Protein AF-A0A2G1LSQ2-F1 (afdb_monomer)

Foldseek 3Di:
DDDPPPPPPPQAALLQVLLVLCPDPDLSVVLNVVLVPDPPRPNNHHLVSNVVVCVVVVHDVSSVVSSVVSNVVSVVD

Radius of gyration: 14.5 Å; Cα contacts (8 Å, |Δi|>4): 73; chains: 1; bounding box: 24×55×24 Å

Secondary structure (DSSP, 8-state):
----------PPPHHHHHHHGGG-SSHHHHHHHHHHH-TT--TT--HHHHHHHHHHTT--HHHHHHHHHHHHHHHT-

Structure (mmCIF, N/CA/C/O backbone):
data_AF-A0A2G1LSQ2-F1
#
_entry.id   AF-A0A2G1LSQ2-F1
#
loop_
_atom_site.group_PDB
_atom_site.id
_atom_site.type_symbol
_atom_site.label_atom_id
_atom_site.label_alt_id
_atom_site.label_comp_id
_atom_site.label_asym_id
_atom_site.label_entity_id
_atom_site.label_seq_id
_atom_site.pdbx_PDB_ins_code
_atom_site.Cartn_x
_atom_site.Cartn_y
_atom_site.Cartn_z
_atom_site.occupancy
_atom_site.B_iso_or_equiv
_atom_site.auth_seq_id
_atom_site.auth_comp_id
_atom_site.auth_asym_id
_atom_site.auth_atom_id
_atom_site.pdbx_PDB_model_num
ATOM 1 N N . MET A 1 1 ? 7.249 -42.799 -13.069 1.00 52.81 1 MET A N 1
ATOM 2 C CA . MET A 1 1 ? 7.898 -41.642 -12.414 1.00 52.81 1 MET A CA 1
ATOM 3 C C . MET A 1 1 ? 6.801 -40.663 -12.038 1.00 52.81 1 MET A C 1
ATOM 5 O O . MET A 1 1 ? 5.995 -40.340 -12.898 1.00 52.81 1 MET A O 1
ATOM 9 N N . LYS A 1 2 ? 6.679 -40.284 -10.762 1.00 57.22 2 LYS A N 1
ATOM 10 C CA . LYS A 1 2 ? 5.695 -39.280 -10.335 1.00 57.22 2 LYS A CA 1
ATOM 11 C C . LYS A 1 2 ? 6.227 -37.922 -10.791 1.00 57.2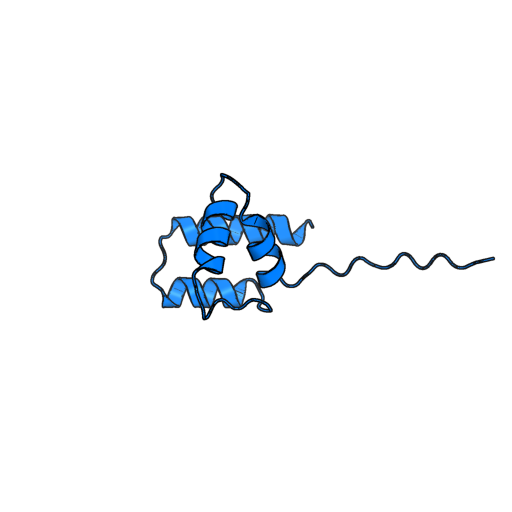2 2 LYS A C 1
ATOM 13 O O . LYS A 1 2 ? 7.315 -37.542 -10.369 1.00 57.22 2 LYS A O 1
ATOM 18 N N . HIS A 1 3 ? 5.521 -37.249 -11.694 1.00 58.88 3 HIS A N 1
ATOM 19 C CA . HIS A 1 3 ? 5.852 -35.882 -12.077 1.00 58.88 3 HIS A CA 1
ATOM 20 C C . HIS A 1 3 ? 5.629 -34.986 -10.855 1.00 58.88 3 HIS A C 1
ATOM 22 O O . HIS A 1 3 ? 4.503 -34.848 -10.386 1.00 58.88 3 HIS A O 1
ATOM 28 N N . PHE A 1 4 ? 6.707 -34.429 -10.310 1.00 63.53 4 PHE A N 1
ATOM 29 C CA . PHE A 1 4 ? 6.620 -33.311 -9.382 1.00 63.53 4 PHE A CA 1
ATOM 30 C C . PHE A 1 4 ? 6.322 -32.077 -10.230 1.00 63.53 4 PHE A C 1
A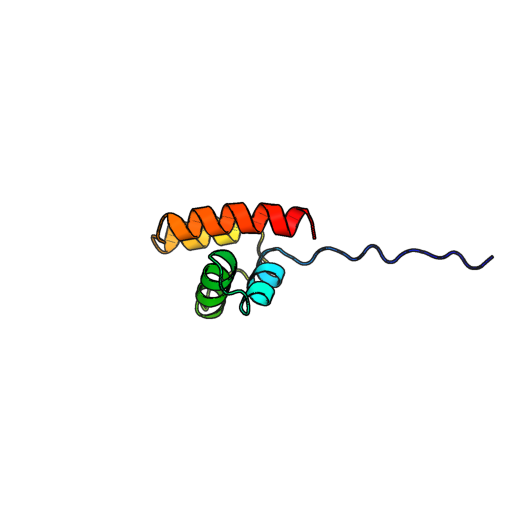TOM 32 O O . PHE A 1 4 ? 7.198 -31.583 -10.937 1.00 63.53 4 PHE A O 1
ATOM 39 N N . VAL A 1 5 ? 5.063 -31.648 -10.233 1.00 61.59 5 VAL A N 1
ATOM 40 C CA . VAL A 1 5 ? 4.704 -30.307 -10.688 1.00 61.59 5 VAL A CA 1
ATOM 41 C C . VAL A 1 5 ? 4.976 -29.414 -9.482 1.00 61.59 5 VAL A C 1
ATOM 43 O O . VAL A 1 5 ? 4.255 -29.552 -8.493 1.00 61.59 5 VAL A O 1
ATOM 46 N N . PRO A 1 6 ? 6.027 -28.575 -9.478 1.00 52.84 6 PRO A N 1
ATOM 47 C CA . PRO A 1 6 ? 6.120 -27.548 -8.456 1.00 52.84 6 PRO A CA 1
ATOM 48 C C . PRO A 1 6 ? 4.864 -26.691 -8.611 1.00 52.84 6 PRO A C 1
ATOM 50 O O . PRO A 1 6 ? 4.631 -26.140 -9.689 1.00 52.84 6 PRO A O 1
ATOM 53 N N . GLU A 1 7 ? 4.019 -26.631 -7.581 1.00 55.75 7 GLU A N 1
ATOM 54 C CA . GLU A 1 7 ? 2.998 -25.592 -7.537 1.00 55.75 7 GLU A CA 1
ATOM 55 C C . GLU A 1 7 ? 3.757 -24.271 -7.615 1.00 55.75 7 GLU A C 1
ATOM 57 O O . GLU A 1 7 ? 4.517 -23.921 -6.713 1.00 55.75 7 GLU A O 1
ATOM 62 N N . ALA A 1 8 ? 3.643 -23.587 -8.752 1.00 55.19 8 ALA A N 1
ATOM 63 C CA . ALA A 1 8 ? 4.107 -22.224 -8.864 1.00 55.19 8 ALA A CA 1
ATOM 64 C C . ALA A 1 8 ? 3.283 -21.439 -7.847 1.00 55.19 8 ALA A C 1
ATOM 66 O O . ALA A 1 8 ? 2.096 -21.208 -8.074 1.00 55.19 8 ALA A O 1
ATOM 67 N N . SER A 1 9 ? 3.882 -21.115 -6.703 1.00 58.12 9 SER A N 1
ATOM 68 C CA . SER A 1 9 ? 3.291 -20.244 -5.697 1.00 58.12 9 SER A CA 1
ATOM 69 C C . SER A 1 9 ? 2.871 -18.959 -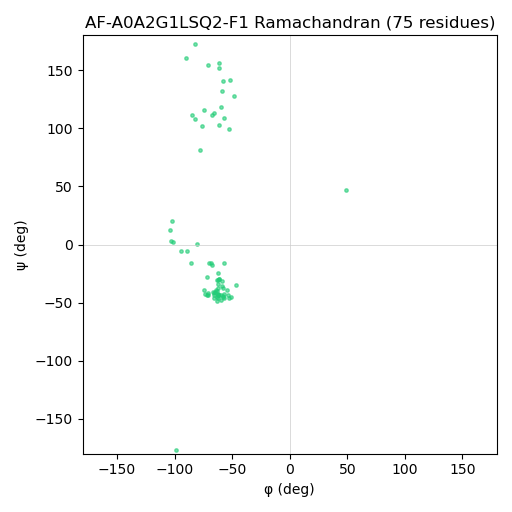6.404 1.00 58.12 9 SER A C 1
ATOM 71 O O . SER A 1 9 ? 3.707 -18.122 -6.737 1.00 58.12 9 SER A O 1
ATOM 73 N N . SER A 1 10 ? 1.588 -18.832 -6.738 1.00 76.38 10 SER A N 1
ATOM 74 C CA . SER A 1 10 ? 1.087 -17.658 -7.439 1.00 76.38 10 SER A CA 1
ATOM 75 C C . SER A 1 10 ? 1.192 -16.489 -6.473 1.00 76.38 10 SER A C 1
ATOM 77 O O . SER A 1 10 ? 0.484 -16.467 -5.461 1.00 76.38 10 SER A O 1
ATOM 79 N N . ARG A 1 11 ? 2.094 -15.547 -6.760 1.00 86.06 11 ARG A N 1
ATOM 80 C CA . ARG A 1 11 ? 2.252 -14.325 -5.976 1.00 86.06 11 ARG A CA 1
ATOM 81 C C . ARG A 1 11 ? 0.873 -13.684 -5.749 1.00 86.06 11 ARG A C 1
ATOM 83 O O . ARG A 1 11 ? 0.133 -13.505 -6.719 1.00 86.06 11 ARG A O 1
ATOM 90 N N . PRO A 1 12 ? 0.496 -13.367 -4.498 1.00 91.38 12 PRO A N 1
ATOM 91 C CA . PRO A 1 12 ? -0.795 -12.752 -4.211 1.00 91.38 12 PRO A CA 1
ATOM 92 C C . PRO A 1 12 ? -0.931 -11.388 -4.895 1.00 91.38 12 PRO A C 1
ATOM 94 O O . PRO A 1 12 ? 0.066 -10.712 -5.140 1.00 91.38 12 PRO A O 1
ATOM 97 N N . GLU A 1 13 ? -2.171 -10.952 -5.133 1.00 96.06 13 GLU A N 1
ATOM 98 C CA . GLU A 1 13 ? -2.455 -9.574 -5.555 1.00 96.06 13 GLU A CA 1
ATOM 99 C C . GLU A 1 13 ? -1.794 -8.568 -4.608 1.00 96.06 13 GLU A C 1
ATOM 101 O O . GLU A 1 13 ? -1.803 -8.768 -3.3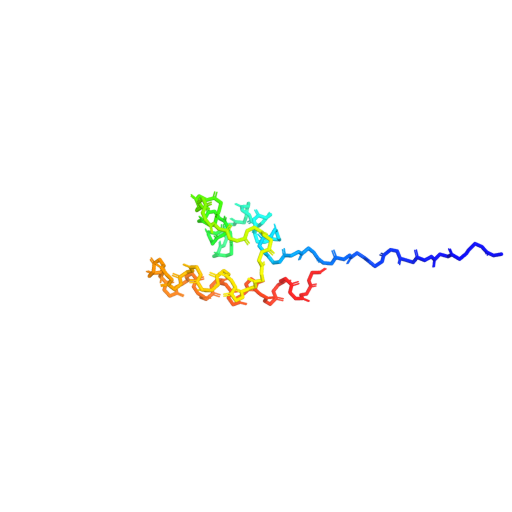86 1.00 96.06 13 GLU A O 1
ATOM 106 N N . PHE A 1 14 ? -1.266 -7.472 -5.162 1.00 98.12 14 PHE A N 1
ATOM 107 C CA . PHE A 1 14 ? -0.506 -6.481 -4.398 1.00 98.12 14 PHE A CA 1
ATOM 108 C C . PHE A 1 14 ? -1.280 -5.978 -3.173 1.00 98.12 14 PHE A C 1
ATOM 110 O O . PHE A 1 14 ? -0.746 -5.975 -2.068 1.00 98.12 14 PHE A O 1
ATOM 117 N N . GLY A 1 15 ? -2.567 -5.645 -3.327 1.00 98.12 15 GLY A N 1
ATOM 118 C CA . GLY A 1 15 ? -3.396 -5.189 -2.209 1.00 98.12 15 GLY A CA 1
ATOM 119 C C . GLY A 1 15 ? -3.488 -6.197 -1.053 1.00 98.12 15 GLY A C 1
ATOM 120 O O . GLY A 1 15 ? -3.446 -5.809 0.116 1.00 98.12 15 GLY A O 1
ATOM 121 N N . ARG A 1 16 ? -3.550 -7.503 -1.345 1.00 98.12 16 ARG A N 1
ATOM 122 C CA . ARG A 1 16 ? -3.585 -8.552 -0.312 1.00 98.12 16 ARG A CA 1
ATOM 123 C C . ARG A 1 16 ? -2.233 -8.698 0.363 1.00 98.12 16 ARG A C 1
ATOM 125 O O . ARG A 1 16 ? -2.175 -8.823 1.585 1.00 98.12 16 ARG A O 1
ATOM 132 N N . TRP A 1 17 ? -1.169 -8.676 -0.434 1.00 98.06 17 TRP A N 1
ATOM 133 C CA . TRP A 1 17 ? 0.197 -8.748 0.064 1.00 98.06 17 TRP A CA 1
ATOM 134 C C . TRP A 1 17 ? 0.542 -7.554 0.959 1.00 98.06 17 TRP A C 1
ATOM 136 O O . TRP A 1 17 ? 1.100 -7.738 2.039 1.00 98.06 17 TRP A O 1
ATOM 146 N N . LEU A 1 18 ? 0.150 -6.341 0.566 1.00 98.62 18 LEU A N 1
ATOM 147 C CA . LEU A 1 18 ? 0.402 -5.130 1.341 1.00 98.62 18 LEU A CA 1
ATOM 148 C C . LEU A 1 18 ? -0.288 -5.208 2.706 1.00 98.62 18 LEU A C 1
ATOM 150 O O . LEU A 1 18 ? 0.332 -4.944 3.731 1.00 98.62 18 LEU A O 1
ATOM 154 N N . LEU A 1 19 ? -1.541 -5.670 2.759 1.00 98.44 19 LEU A N 1
ATOM 155 C CA . LEU A 1 19 ? -2.249 -5.842 4.031 1.00 98.44 19 LEU A CA 1
ATOM 156 C C . LEU A 1 19 ? -1.570 -6.850 4.967 1.00 98.44 19 LEU A C 1
ATOM 158 O O . LEU A 1 19 ? -1.653 -6.679 6.185 1.00 98.44 19 LEU A O 1
ATOM 162 N N . SER A 1 20 ? -0.872 -7.871 4.455 1.00 97.88 20 SER A N 1
ATOM 163 C CA . SER A 1 20 ? -0.121 -8.784 5.329 1.00 97.88 20 SER A CA 1
ATOM 164 C C . SER A 1 20 ? 1.117 -8.143 5.967 1.00 97.88 20 SER A C 1
ATOM 166 O O . SER A 1 20 ? 1.595 -8.654 6.979 1.00 97.88 20 SER A O 1
ATOM 168 N N . GLN A 1 21 ? 1.584 -6.996 5.462 1.00 98.31 21 GLN A N 1
ATOM 169 C CA . GLN A 1 21 ? 2.747 -6.273 5.991 1.00 98.31 21 GLN A CA 1
ATOM 170 C C . GLN A 1 21 ? 2.441 -5.418 7.234 1.00 98.31 21 GLN A C 1
ATOM 172 O O . GLN A 1 21 ? 3.342 -4.805 7.797 1.00 98.31 21 GLN A O 1
ATOM 177 N N . MET A 1 22 ? 1.196 -5.404 7.733 1.00 97.12 22 MET A N 1
ATOM 178 C CA . MET A 1 22 ? 0.748 -4.532 8.839 1.00 97.12 22 MET A CA 1
ATOM 179 C C . MET A 1 22 ? 1.536 -4.659 10.156 1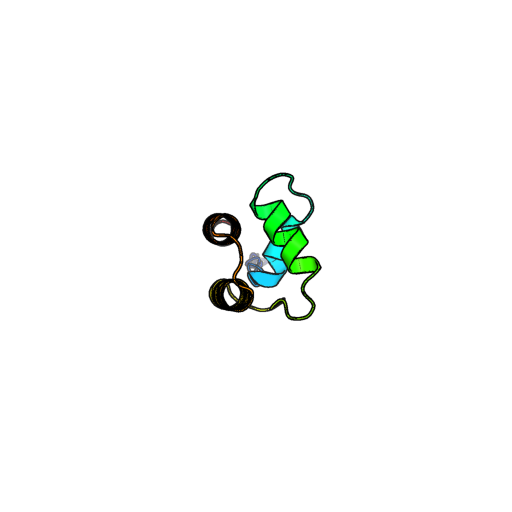.00 97.12 22 MET A C 1
ATOM 181 O O . MET A 1 22 ? 1.378 -3.828 11.048 1.00 97.12 22 MET A O 1
ATOM 185 N N . LYS A 1 23 ? 2.316 -5.732 10.324 1.00 97.75 23 LYS A N 1
ATOM 186 C CA . LYS A 1 23 ? 3.135 -5.976 11.519 1.00 97.75 23 LYS A CA 1
ATOM 187 C C . LYS A 1 23 ? 4.539 -5.376 11.428 1.00 97.75 23 LYS A C 1
ATOM 189 O O . LYS A 1 23 ? 5.265 -5.459 12.411 1.00 97.75 23 LYS A O 1
ATOM 194 N N . ARG A 1 24 ? 4.927 -4.806 10.284 1.00 97.69 24 ARG A N 1
ATOM 195 C CA . ARG A 1 24 ? 6.212 -4.119 10.144 1.00 97.69 24 ARG A CA 1
ATOM 196 C C . ARG A 1 24 ? 6.205 -2.800 10.925 1.00 97.69 24 ARG A C 1
ATOM 198 O O . ARG A 1 24 ? 5.152 -2.198 11.171 1.00 97.69 24 ARG A O 1
ATOM 205 N N . GLU A 1 25 ? 7.399 -2.379 11.317 1.00 97.94 25 GLU A N 1
ATOM 206 C CA . GLU A 1 25 ? 7.655 -1.128 12.046 1.00 97.94 25 GLU A CA 1
ATOM 207 C C . GLU A 1 25 ? 8.232 -0.028 11.137 1.00 97.94 25 GLU A C 1
ATOM 209 O O . GLU A 1 25 ? 8.538 1.062 11.605 1.00 97.94 25 GLU A O 1
ATOM 214 N N . ASP A 1 26 ? 8.372 -0.309 9.839 1.00 98.38 26 ASP A N 1
ATOM 215 C CA . ASP A 1 26 ? 8.861 0.623 8.825 1.00 98.38 26 ASP A CA 1
ATOM 216 C C . ASP A 1 26 ? 7.720 1.282 8.028 1.00 98.38 26 ASP A C 1
ATOM 218 O O . ASP A 1 26 ? 6.532 1.060 8.284 1.00 98.38 26 ASP A O 1
ATOM 222 N N . ALA A 1 27 ? 8.090 2.097 7.037 1.00 98.25 27 ALA A N 1
ATOM 223 C CA . ALA A 1 27 ? 7.152 2.851 6.211 1.00 98.25 27 ALA A CA 1
ATOM 224 C C . ALA A 1 27 ? 6.142 1.954 5.466 1.00 98.25 27 ALA A C 1
ATOM 226 O O . ALA A 1 27 ? 4.967 2.309 5.367 1.00 98.25 27 ALA A O 1
ATOM 227 N N . ILE A 1 28 ? 6.547 0.757 5.019 1.00 98.62 28 ILE A N 1
ATOM 228 C CA . ILE A 1 28 ? 5.639 -0.226 4.401 1.00 98.62 28 ILE A CA 1
ATOM 229 C C . ILE A 1 28 ? 4.612 -0.722 5.429 1.00 98.62 28 ILE A C 1
ATOM 231 O O . ILE A 1 28 ? 3.426 -0.859 5.119 1.00 98.62 28 ILE A O 1
ATOM 235 N N . GLY A 1 29 ? 5.042 -0.959 6.672 1.00 98.62 29 GLY A N 1
ATOM 236 C CA . GLY A 1 29 ? 4.150 -1.28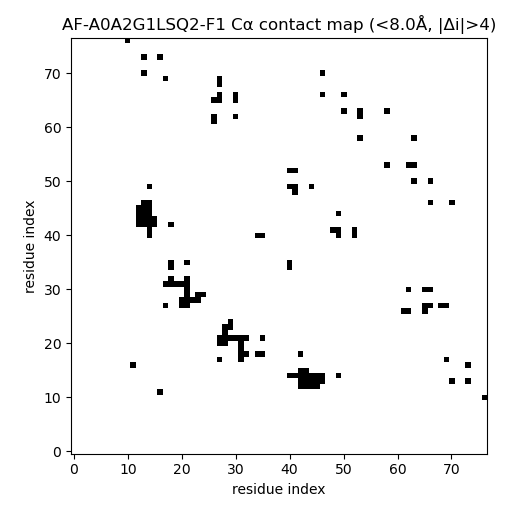4 7.784 1.00 98.62 29 GLY A CA 1
ATOM 237 C C . GLY A 1 29 ? 3.122 -0.194 8.072 1.00 98.62 29 GLY A C 1
ATOM 238 O O . GLY A 1 29 ? 1.940 -0.499 8.257 1.00 98.62 29 GLY A O 1
ATOM 239 N N . GLU A 1 30 ? 3.541 1.070 8.073 1.00 98.62 30 GLU A N 1
ATOM 240 C CA . GLU A 1 30 ? 2.639 2.211 8.260 1.00 98.62 30 GLU A CA 1
ATOM 241 C C . GLU A 1 30 ? 1.647 2.360 7.098 1.00 98.62 30 GLU A C 1
ATOM 243 O O . GLU A 1 30 ? 0.440 2.491 7.338 1.00 98.62 30 GLU A O 1
ATOM 248 N N . LEU A 1 31 ? 2.106 2.211 5.851 1.00 98.69 31 LEU A N 1
ATOM 249 C CA . LEU A 1 31 ? 1.240 2.175 4.671 1.00 98.69 31 LEU A CA 1
ATOM 250 C C . LEU A 1 31 ? 0.203 1.042 4.771 1.00 98.69 31 LEU A C 1
ATOM 252 O O . LEU A 1 31 ? -0.988 1.257 4.535 1.00 98.69 31 LEU A O 1
ATOM 256 N N . ALA A 1 32 ? 0.616 -0.157 5.188 1.00 98.69 32 ALA A N 1
ATOM 257 C CA . ALA A 1 32 ? -0.277 -1.299 5.376 1.00 98.69 32 ALA A CA 1
ATOM 258 C C . ALA A 1 32 ? -1.321 -1.068 6.486 1.00 98.69 32 ALA A C 1
ATOM 260 O O . ALA A 1 32 ? -2.489 -1.449 6.343 1.00 98.69 32 ALA A O 1
ATOM 261 N N . LYS A 1 33 ? -0.939 -0.416 7.593 1.00 98.75 33 LYS A N 1
ATOM 262 C CA . LYS A 1 33 ? -1.864 -0.034 8.676 1.00 98.75 33 LYS A CA 1
ATOM 263 C C . LYS A 1 33 ? -2.874 1.014 8.201 1.00 98.75 33 LYS A C 1
ATOM 265 O O . LYS A 1 33 ? -4.057 0.899 8.535 1.00 98.75 33 LYS A O 1
ATOM 270 N N . ALA A 1 34 ? -2.440 1.997 7.411 1.00 98.19 34 ALA A N 1
ATOM 271 C CA . ALA A 1 34 ? -3.325 2.985 6.796 1.00 98.19 34 ALA A CA 1
ATOM 272 C C . ALA A 1 34 ? -4.310 2.317 5.821 1.00 98.19 34 ALA A C 1
ATOM 274 O O . ALA A 1 34 ? -5.523 2.488 5.958 1.00 98.19 34 ALA A O 1
ATOM 275 N N . ALA A 1 35 ? -3.811 1.457 4.928 1.00 98.25 35 ALA A N 1
ATOM 276 C CA . ALA A 1 35 ? -4.614 0.652 4.006 1.00 98.25 35 ALA A CA 1
ATOM 277 C C . ALA A 1 35 ? -5.686 -0.175 4.732 1.00 98.25 35 ALA A C 1
ATOM 279 O O . ALA A 1 35 ? -6.847 -0.197 4.329 1.00 98.25 35 ALA A O 1
ATOM 280 N N . ARG A 1 36 ? -5.334 -0.812 5.856 1.00 98.25 36 ARG A N 1
ATOM 281 C CA . ARG A 1 36 ? -6.268 -1.624 6.652 1.00 98.25 36 ARG A CA 1
ATOM 282 C C . ARG A 1 36 ? -7.448 -0.824 7.216 1.00 98.25 36 ARG A C 1
ATOM 284 O O . ARG A 1 36 ? -8.510 -1.416 7.444 1.00 98.25 36 ARG A O 1
ATOM 291 N N . ARG A 1 37 ? -7.250 0.472 7.484 1.00 98.06 37 ARG A N 1
ATOM 292 C CA . ARG A 1 37 ? -8.262 1.401 8.019 1.00 98.06 37 ARG A CA 1
ATOM 293 C C . ARG A 1 37 ? -9.123 2.032 6.924 1.00 98.06 37 ARG A C 1
ATOM 295 O O . ARG A 1 37 ? -10.183 2.564 7.242 1.00 98.06 37 ARG A O 1
ATOM 302 N N . ASP A 1 38 ? -8.703 1.963 5.663 1.00 98.00 38 ASP A N 1
ATOM 303 C CA . ASP A 1 38 ? -9.452 2.501 4.534 1.00 98.00 38 ASP A CA 1
ATOM 304 C C . ASP A 1 38 ? -10.505 1.491 4.023 1.00 98.00 38 ASP A C 1
ATOM 306 O O . ASP A 1 38 ? -10.157 0.476 3.416 1.00 98.00 38 ASP A O 1
ATOM 310 N N . PRO A 1 39 ? -11.815 1.755 4.194 1.00 97.75 39 PRO A N 1
ATOM 311 C CA . PRO A 1 39 ? -12.869 0.834 3.766 1.00 97.75 39 PRO A CA 1
ATOM 312 C C . PRO A 1 39 ? -12.989 0.701 2.242 1.00 97.75 39 PRO A C 1
ATOM 314 O O . PRO A 1 39 ? -13.644 -0.224 1.765 1.00 97.75 39 PRO A O 1
ATOM 317 N N . LYS A 1 40 ? -12.397 1.622 1.472 1.00 98.31 40 LYS A N 1
ATOM 318 C CA . LYS A 1 40 ? -12.365 1.569 0.003 1.00 98.31 40 LYS A CA 1
ATOM 319 C C . LYS A 1 40 ? -10.999 1.126 -0.525 1.00 98.31 40 LYS A C 1
ATOM 321 O O . LYS A 1 40 ? -10.743 1.278 -1.721 1.00 98.31 40 LYS A O 1
ATOM 326 N N . PHE A 1 41 ? -10.128 0.603 0.340 1.00 98.50 41 PHE A N 1
ATOM 327 C CA . PHE A 1 41 ? -8.838 0.076 -0.076 1.00 98.50 41 PHE A CA 1
ATOM 328 C C . PHE A 1 41 ? -9.027 -1.056 -1.104 1.00 98.50 41 PHE A C 1
ATOM 330 O O . PHE A 1 41 ? -9.844 -1.959 -0.881 1.00 98.50 41 PHE A O 1
ATOM 337 N N . PRO A 1 42 ? -8.300 -1.047 -2.234 1.00 98.12 42 PRO A N 1
ATOM 338 C CA . PRO A 1 42 ? -8.447 -2.060 -3.269 1.00 98.12 42 PRO A CA 1
ATOM 339 C C . PRO A 1 42 ? -7.729 -3.358 -2.861 1.00 98.12 42 PRO A C 1
ATOM 341 O O . PRO A 1 42 ? -6.623 -3.645 -3.304 1.00 98.12 42 PRO A O 1
ATOM 344 N N . ILE A 1 43 ? -8.380 -4.175 -2.024 1.00 97.75 43 ILE A N 1
ATOM 345 C CA . ILE A 1 43 ? -7.815 -5.424 -1.468 1.00 97.75 43 ILE A CA 1
ATOM 346 C C . ILE A 1 43 ? -7.305 -6.369 -2.568 1.00 97.75 43 ILE A C 1
ATOM 348 O O . ILE A 1 43 ? -6.268 -6.994 -2.398 1.00 97.75 43 ILE A O 1
ATOM 352 N N . ASN A 1 44 ? -8.014 -6.470 -3.694 1.00 97.12 44 ASN A N 1
ATOM 353 C CA . ASN A 1 44 ? -7.616 -7.298 -4.843 1.00 97.12 44 ASN A CA 1
ATOM 354 C C . ASN A 1 44 ? -7.013 -6.458 -5.985 1.00 97.12 44 ASN A C 1
ATOM 356 O O . ASN A 1 44 ? -7.078 -6.870 -7.137 1.00 97.12 44 ASN A O 1
ATOM 360 N N . GLY A 1 45 ? -6.548 -5.244 -5.685 1.00 95.81 45 GLY A N 1
ATOM 361 C CA . GLY A 1 45 ? -5.999 -4.319 -6.670 1.00 95.81 45 GLY A CA 1
ATOM 362 C C . GLY A 1 45 ? -4.498 -4.482 -6.872 1.00 95.81 45 GLY A C 1
ATOM 363 O O . GLY A 1 45 ? -3.780 -4.998 -6.009 1.00 95.81 45 GLY A O 1
ATOM 364 N N . ALA A 1 46 ? -4.040 -3.973 -8.010 1.00 98.06 46 ALA A N 1
ATOM 365 C CA . ALA A 1 46 ? -2.631 -3.816 -8.329 1.00 98.06 46 ALA A CA 1
ATOM 366 C C . ALA A 1 46 ? -2.062 -2.530 -7.698 1.00 98.06 46 ALA A C 1
ATOM 368 O O . ALA A 1 46 ? -2.802 -1.681 -7.193 1.00 98.06 46 ALA A O 1
ATOM 369 N N . VAL A 1 47 ? -0.743 -2.345 -7.792 1.00 98.31 47 VAL A N 1
ATOM 370 C CA . VAL A 1 47 ? -0.028 -1.157 -7.285 1.00 98.31 47 VAL A CA 1
ATOM 371 C C . VAL A 1 47 ? -0.674 0.144 -7.774 1.00 98.31 47 VAL A C 1
ATOM 373 O O . VAL A 1 47 ? -0.981 1.023 -6.974 1.00 98.31 47 VAL A O 1
ATOM 376 N N . LYS A 1 48 ? -1.013 0.233 -9.069 1.00 98.50 48 LYS A N 1
ATOM 377 C CA . LYS A 1 48 ? -1.680 1.409 -9.663 1.00 98.50 48 LYS A CA 1
ATOM 378 C C . LYS A 1 48 ? -3.029 1.759 -9.022 1.00 98.50 48 LYS A C 1
ATOM 380 O O . LYS A 1 48 ? -3.409 2.932 -8.999 1.00 98.50 48 LYS A O 1
ATOM 385 N N . ASP A 1 49 ? -3.765 0.765 -8.524 1.00 98.69 49 ASP A N 1
ATOM 386 C CA . ASP A 1 49 ? -5.065 0.978 -7.886 1.00 98.69 49 ASP A CA 1
ATOM 387 C C . ASP A 1 49 ? -4.862 1.576 -6.490 1.00 98.69 49 ASP A C 1
ATOM 389 O O . ASP A 1 49 ? -5.581 2.500 -6.101 1.00 98.69 49 ASP A O 1
ATOM 393 N N . VAL A 1 50 ? -3.833 1.108 -5.771 1.00 98.50 50 VAL A N 1
ATOM 394 C CA . VAL A 1 50 ? -3.398 1.683 -4.491 1.00 98.50 50 VAL A CA 1
ATOM 395 C C . VAL A 1 50 ? -2.849 3.098 -4.696 1.00 98.50 50 VAL A C 1
ATOM 397 O O . VAL A 1 50 ? -3.304 4.010 -4.012 1.00 98.50 50 VAL A O 1
ATOM 400 N N . ALA A 1 51 ? -1.992 3.328 -5.696 1.00 98.62 51 ALA A N 1
ATOM 401 C CA . ALA A 1 51 ? -1.483 4.659 -6.051 1.00 98.62 51 ALA A CA 1
ATOM 402 C C . ALA A 1 51 ? -2.624 5.640 -6.360 1.00 98.62 51 ALA A C 1
ATOM 404 O O . ALA A 1 51 ? -2.679 6.753 -5.839 1.00 98.62 51 ALA A O 1
ATOM 405 N N . SER A 1 52 ? -3.599 5.198 -7.161 1.00 98.75 52 SER A N 1
ATOM 406 C CA . SER A 1 52 ? -4.793 5.986 -7.476 1.00 98.75 52 SER A CA 1
ATOM 407 C C . SER A 1 52 ? -5.631 6.290 -6.233 1.00 98.75 52 SER A C 1
ATOM 409 O O . SER A 1 52 ? -6.266 7.343 -6.164 1.00 98.75 52 SER A O 1
ATOM 411 N N . ARG A 1 53 ? -5.676 5.375 -5.256 1.00 98.31 53 ARG A N 1
ATOM 412 C CA . ARG A 1 53 ? -6.366 5.596 -3.983 1.00 98.31 53 ARG A CA 1
ATOM 413 C C . ARG A 1 53 ? -5.627 6.611 -3.111 1.00 98.31 53 ARG A C 1
ATOM 415 O O . ARG A 1 53 ? -6.305 7.490 -2.590 1.00 98.31 53 ARG A O 1
ATOM 422 N N . LEU A 1 54 ? -4.298 6.526 -3.011 1.00 98.50 54 LEU A N 1
ATOM 423 C CA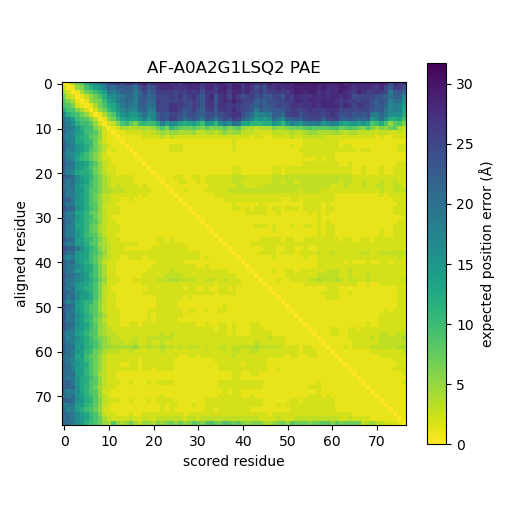 . LEU A 1 54 ? -3.463 7.494 -2.287 1.00 98.50 54 LEU A CA 1
ATOM 424 C C . LEU A 1 54 ? -3.614 8.907 -2.866 1.00 98.50 54 LEU A C 1
ATOM 426 O O . LEU A 1 54 ? -3.937 9.828 -2.123 1.00 98.50 54 LEU A O 1
ATOM 430 N N . ASN A 1 55 ? -3.539 9.046 -4.195 1.00 98.38 55 ASN A N 1
ATOM 431 C CA . ASN A 1 55 ? -3.766 10.325 -4.879 1.00 98.38 55 ASN A CA 1
ATOM 432 C C . ASN A 1 55 ? -5.149 10.918 -4.563 1.00 98.38 55 ASN A C 1
ATOM 434 O O . ASN A 1 55 ? -5.279 12.107 -4.316 1.00 98.38 55 ASN A O 1
ATOM 438 N N . LYS A 1 56 ? -6.206 10.094 -4.544 1.00 98.50 56 LYS A N 1
ATOM 439 C CA . LYS A 1 56 ? -7.576 10.546 -4.219 1.00 98.50 56 LYS A CA 1
ATOM 440 C C . LYS A 1 56 ? -7.761 10.982 -2.764 1.00 98.50 56 LYS A C 1
ATOM 442 O O . LYS A 1 56 ? -8.801 11.558 -2.453 1.00 98.50 56 LYS A O 1
ATOM 447 N N . LEU A 1 57 ? -6.850 10.596 -1.878 1.00 97.75 57 LEU A N 1
ATOM 448 C CA . LEU A 1 57 ? -6.878 10.942 -0.460 1.00 97.75 57 LEU A CA 1
ATOM 449 C C . LEU A 1 57 ? -5.906 12.079 -0.129 1.00 97.75 57 LEU A C 1
ATOM 451 O O . LEU A 1 57 ? -5.796 12.408 1.049 1.00 97.75 57 LEU A O 1
ATOM 455 N N . ASP A 1 58 ? -5.216 12.635 -1.134 1.00 97.81 58 ASP A N 1
ATOM 456 C CA . ASP A 1 58 ? -4.128 13.601 -0.959 1.00 97.81 58 ASP A CA 1
ATOM 457 C C . ASP A 1 58 ? -3.117 13.110 0.094 1.00 97.81 58 ASP A C 1
ATOM 459 O O . ASP A 1 58 ? -2.773 13.816 1.043 1.00 97.81 58 ASP A O 1
ATOM 463 N N . ALA A 1 59 ? -2.713 11.839 -0.030 1.00 97.19 59 ALA A N 1
ATOM 464 C CA . ALA A 1 59 ? -1.791 11.213 0.906 1.00 97.19 59 ALA A CA 1
ATOM 465 C C . ALA A 1 59 ? -0.429 11.925 0.922 1.00 97.19 59 ALA A C 1
ATOM 467 O O . ALA A 1 59 ? 0.012 12.498 -0.074 1.00 97.19 59 ALA A O 1
ATOM 468 N N . ASP A 1 60 ? 0.244 11.851 2.068 1.00 96.44 60 ASP A N 1
ATOM 469 C CA . ASP A 1 60 ? 1.584 12.407 2.237 1.00 96.44 60 ASP A CA 1
ATOM 470 C C . ASP A 1 60 ? 2.574 11.792 1.219 1.00 96.44 60 ASP A C 1
ATOM 472 O O . ASP A 1 60 ? 2.494 10.581 0.972 1.00 96.44 60 ASP A O 1
ATOM 476 N N . PRO A 1 61 ? 3.508 12.573 0.637 1.00 97.69 61 PRO A N 1
ATOM 477 C CA . PRO A 1 61 ? 4.569 12.050 -0.225 1.00 97.69 61 PRO A CA 1
ATOM 478 C C . PRO A 1 61 ? 5.303 10.824 0.337 1.00 97.69 61 PRO A C 1
ATOM 480 O O . PRO A 1 61 ? 5.622 9.914 -0.429 1.00 97.69 61 PRO A O 1
ATOM 483 N N . ASP A 1 62 ? 5.498 10.731 1.654 1.00 97.88 62 ASP A N 1
ATOM 484 C CA . ASP A 1 62 ? 6.148 9.577 2.287 1.00 97.88 62 ASP A CA 1
ATOM 485 C C . ASP A 1 62 ? 5.351 8.273 2.087 1.00 97.88 62 ASP A C 1
ATOM 487 O O . ASP A 1 62 ? 5.933 7.194 1.962 1.00 97.88 6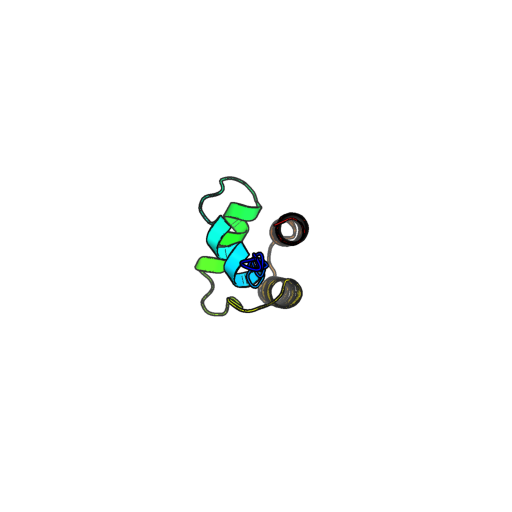2 ASP A O 1
ATOM 491 N N . MET A 1 63 ? 4.019 8.348 1.977 1.00 98.19 63 MET A N 1
ATOM 492 C CA . MET A 1 63 ? 3.170 7.185 1.673 1.00 98.19 63 MET A CA 1
ATOM 493 C C . MET A 1 63 ? 3.315 6.728 0.220 1.00 98.19 63 MET A C 1
ATOM 495 O O . MET A 1 63 ? 3.128 5.546 -0.069 1.00 98.19 63 MET A O 1
ATOM 499 N N . HIS A 1 64 ? 3.653 7.645 -0.689 1.00 98.44 64 HIS A N 1
ATOM 500 C CA . HIS A 1 64 ? 3.975 7.305 -2.073 1.00 98.44 64 HIS A CA 1
ATOM 501 C C . HIS A 1 64 ? 5.353 6.643 -2.170 1.00 98.44 64 HIS A C 1
ATOM 503 O O . HIS A 1 64 ? 5.462 5.602 -2.808 1.00 98.44 64 HIS A O 1
ATOM 509 N N . CYS A 1 65 ? 6.358 7.149 -1.450 1.00 98.44 65 CYS A N 1
ATOM 510 C CA . CYS A 1 65 ? 7.662 6.485 -1.342 1.00 98.44 65 CYS A CA 1
ATOM 511 C C . CYS A 1 65 ? 7.525 5.062 -0.770 1.00 98.44 65 CYS A C 1
ATOM 513 O O . CYS A 1 65 ? 8.059 4.108 -1.328 1.00 98.44 65 CYS A O 1
ATOM 515 N N . ALA A 1 66 ? 6.730 4.896 0.294 1.00 98.69 66 ALA A N 1
ATOM 516 C CA . ALA A 1 66 ? 6.452 3.582 0.871 1.00 98.69 66 ALA A CA 1
ATOM 517 C C . ALA A 1 66 ? 5.738 2.632 -0.109 1.00 98.69 66 ALA A C 1
ATOM 519 O O . ALA A 1 66 ? 5.910 1.416 -0.016 1.00 98.69 66 ALA A O 1
ATOM 520 N N . LEU A 1 67 ? 4.921 3.161 -1.028 1.00 98.75 67 LEU A N 1
ATOM 521 C CA . LEU A 1 67 ? 4.264 2.371 -2.069 1.00 98.75 67 LEU A CA 1
ATOM 522 C C . LEU A 1 67 ? 5.267 1.880 -3.120 1.00 98.75 67 LEU A C 1
ATOM 524 O O . LEU A 1 67 ? 5.187 0.715 -3.508 1.00 98.75 67 LEU A O 1
ATOM 528 N N . ASP A 1 68 ? 6.201 2.733 -3.537 1.00 98.69 68 ASP A N 1
ATOM 529 C CA . ASP A 1 68 ? 7.257 2.373 -4.488 1.00 98.69 68 ASP A CA 1
ATOM 530 C C . ASP A 1 68 ? 8.172 1.281 -3.900 1.00 98.69 68 ASP A C 1
ATOM 532 O O . ASP A 1 68 ? 8.419 0.256 -4.541 1.00 98.69 68 ASP A O 1
ATOM 536 N N . ASP A 1 69 ? 8.588 1.426 -2.636 1.00 98.62 69 ASP A N 1
ATOM 537 C CA . ASP A 1 69 ? 9.379 0.409 -1.926 1.00 98.62 69 ASP A CA 1
ATOM 538 C C . ASP A 1 69 ? 8.604 -0.914 -1.774 1.00 98.62 6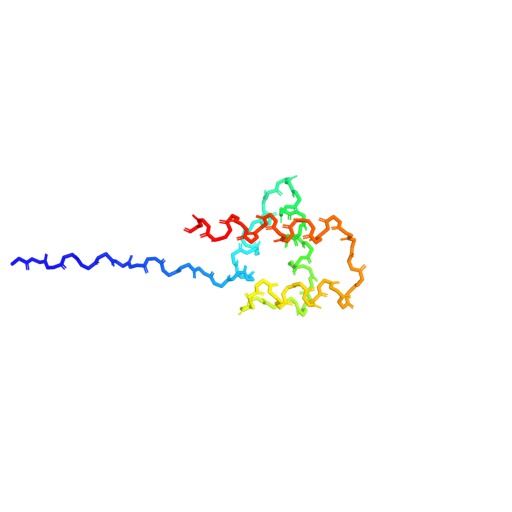9 ASP A C 1
ATOM 540 O O . ASP A 1 69 ? 9.137 -2.006 -2.004 1.00 98.62 69 ASP A O 1
ATOM 544 N N . ALA A 1 70 ? 7.314 -0.829 -1.436 1.00 98.56 70 ALA A N 1
ATOM 545 C CA . ALA A 1 70 ? 6.435 -1.988 -1.331 1.00 98.56 70 ALA A CA 1
ATOM 546 C C . ALA A 1 70 ? 6.265 -2.722 -2.672 1.00 98.56 70 ALA A C 1
ATOM 548 O O . ALA A 1 70 ? 6.196 -3.953 -2.681 1.00 98.56 70 ALA A O 1
ATOM 549 N N . GLU A 1 71 ? 6.193 -2.006 -3.799 1.00 98.56 71 GLU A N 1
ATOM 550 C CA . GLU A 1 71 ? 6.131 -2.615 -5.132 1.00 98.56 71 GLU A CA 1
ATOM 551 C C . GLU A 1 71 ? 7.398 -3.423 -5.431 1.00 98.56 71 GLU A C 1
ATOM 553 O O . GLU A 1 71 ? 7.294 -4.558 -5.902 1.00 98.56 71 GLU A O 1
ATOM 558 N N . LEU A 1 72 ? 8.580 -2.889 -5.107 1.00 98.25 72 LEU A N 1
ATOM 559 C CA . LEU A 1 72 ? 9.849 -3.591 -5.312 1.00 98.25 72 LEU A CA 1
ATOM 560 C C . LEU A 1 72 ? 9.927 -4.888 -4.496 1.00 98.25 72 LEU A C 1
ATOM 562 O O . LEU A 1 72 ? 10.291 -5.936 -5.037 1.00 98.25 72 LEU A O 1
ATOM 566 N N . GLU A 1 73 ? 9.547 -4.844 -3.217 1.00 97.69 73 GLU A N 1
ATOM 567 C CA . GLU A 1 73 ? 9.527 -6.033 -2.358 1.00 97.69 73 GLU A CA 1
ATOM 568 C C . GLU A 1 73 ? 8.488 -7.063 -2.821 1.00 97.69 73 GLU A C 1
ATOM 570 O O . GLU A 1 73 ? 8.776 -8.260 -2.864 1.00 97.69 73 GLU A O 1
ATOM 575 N N . TRP A 1 74 ? 7.294 -6.619 -3.220 1.00 97.06 74 TRP A N 1
ATOM 576 C CA . TRP A 1 74 ? 6.271 -7.509 -3.764 1.00 97.06 74 TRP A CA 1
ATOM 577 C C . TRP A 1 74 ? 6.725 -8.170 -5.066 1.00 97.06 74 TRP A C 1
ATOM 579 O O . TRP A 1 74 ? 6.489 -9.360 -5.278 1.00 97.06 74 TRP A O 1
ATOM 589 N N . LEU A 1 75 ? 7.407 -7.432 -5.944 1.00 95.12 75 LEU A N 1
ATOM 590 C CA . LEU A 1 75 ? 7.939 -7.986 -7.185 1.00 95.12 75 LEU A CA 1
ATOM 591 C C . LEU A 1 75 ? 8.976 -9.097 -6.943 1.00 95.12 75 LEU A C 1
ATOM 593 O O . LEU A 1 75 ? 9.117 -9.967 -7.806 1.00 95.12 75 LEU A O 1
ATOM 597 N N . ALA A 1 76 ? 9.635 -9.090 -5.781 1.00 93.19 76 ALA A N 1
ATOM 598 C CA . ALA A 1 76 ? 10.625 -10.076 -5.352 1.00 93.19 76 ALA A CA 1
ATOM 599 C C . ALA A 1 76 ? 10.067 -11.235 -4.489 1.00 93.19 76 ALA A C 1
ATOM 601 O O . ALA A 1 76 ? 10.825 -12.154 -4.174 1.00 93.19 76 ALA A O 1
ATOM 602 N N . TYR A 1 77 ? 8.785 -11.192 -4.106 1.00 85.50 77 TYR A N 1
ATOM 603 C CA . TYR A 1 77 ? 8.090 -12.189 -3.273 1.00 85.50 77 TYR A CA 1
ATOM 604 C C . TYR A 1 77 ? 7.599 -13.402 -4.075 1.00 85.50 77 TYR A C 1
ATOM 606 O O . TYR A 1 77 ? 7.795 -14.540 -3.590 1.00 85.50 77 TYR A O 1
#

Mean predicted aligned error: 5.39 Å

Nearest PDB structures (foldseek):
  2o6k-assembly1_A  TM=7.053E-01  e=4.516E-01  Staphylococcus aureus subsp. aureus MW2
  8p0w-assembly1_B  TM=2.397E-01  e=3.950E+00  Homo sapiens

pLDDT: mean 92.55, std 13.28, range [52.81, 98.75]

Sequence (77 aa):
MKHFVPEASSRPEFGRWLLSQMKREDAIGELAKAARRDPKFPINGAVKDVASRLNKLDADPDMHCALDDAELEWLAY

Solvent-accessible surface area (backbone atoms only — not comparable to full-atom values): 4557 Å² total; per-residue (Å²): 132,86,83,82,73,77,77,75,79,73,74,68,46,47,31,50,51,42,51,69,36,43,82,46,92,50,60,47,10,50,48,13,46,51,46,71,72,40,92,82,51,49,50,85,23,50,66,70,50,48,51,53,49,38,62,75,64,70,55,57,70,67,55,53,54,25,47,55,56,45,50,58,54,57,76,73,102